Protein AF-A0A2Z6P602-F1 (afdb_monomer_lite)

Foldseek 3Di:
DPPFPVVLVVLAPEDADPQPDPDDPCSLVSCVVVVVVVLCCCQPNPLVVVDDQDFQDRANYEAADEPPDAQVVVCVSCVVPCVVSVFFEDEFEPPDDDVVRVVSCRNPGNYYYYHPVRVRVD

Sequence (122 aa):
MFESIREVENKTNYWKFPCFLYHHGNIKWTLFPFVLPILDSLTNGPAKSVRKTSYERFPSVLVLLPNRVLPNQVYADFEVYWSSLGLAARAVYGGAPYGAQENKLWRGVDIAIGTQGRIKVI

InterPro domains:
  IPR011545 DEAD/DEAH-box helicase domain [PF00270] (34-120)
  IPR027417 P-loop containing nucleoside triphosphate hydrolase [G3DSA:3.40.50.300] (30-122)
  IPR027417 P-loop containing nucleoside triphosphate hydrolase [SSF52540] (34-120)

Structure (mmCIF, N/CA/C/O backbone):
data_AF-A0A2Z6P602-F1
#
_entry.id   AF-A0A2Z6P602-F1
#
loop_
_atom_site.group_PDB
_atom_site.id
_atom_site.type_symbol
_atom_site.label_atom_id
_atom_site.label_alt_id
_atom_site.label_comp_id
_atom_site.label_asym_id
_atom_site.label_entity_id
_atom_site.label_seq_id
_atom_site.pdbx_PDB_ins_code
_atom_site.Cartn_x
_atom_site.Cartn_y
_atom_site.Cartn_z
_atom_site.occupancy
_atom_site.B_iso_or_equiv
_atom_site.auth_seq_id
_atom_site.auth_comp_id
_atom_site.auth_asym_id
_atom_site.auth_atom_id
_atom_site.pdbx_PDB_model_num
ATOM 1 N N . MET A 1 1 ? -2.584 17.835 -6.304 1.00 39.25 1 MET A N 1
ATOM 2 C CA . MET A 1 1 ? -1.124 18.025 -6.206 1.00 39.25 1 MET A CA 1
ATOM 3 C C . MET A 1 1 ? -0.766 17.684 -4.773 1.00 39.25 1 MET A C 1
ATOM 5 O O . MET A 1 1 ? -1.163 18.426 -3.886 1.00 39.25 1 MET A O 1
ATOM 9 N N . PHE A 1 2 ? -0.198 16.503 -4.518 1.00 41.31 2 PHE A N 1
ATOM 10 C CA . PHE A 1 2 ? 0.224 16.130 -3.168 1.00 41.31 2 PHE A CA 1
ATOM 11 C C . PHE A 1 2 ? 1.398 17.039 -2.792 1.00 41.31 2 PHE A C 1
ATOM 13 O O . PHE A 1 2 ? 2.503 16.888 -3.310 1.00 41.31 2 PHE A O 1
ATOM 20 N N . GLU A 1 3 ? 1.142 18.062 -1.978 1.00 39.81 3 GLU A N 1
ATOM 21 C CA . GLU A 1 3 ? 2.186 18.980 -1.532 1.00 39.81 3 GLU A CA 1
ATOM 22 C C . GLU A 1 3 ? 3.148 18.232 -0.615 1.00 39.81 3 GLU A C 1
ATOM 24 O O . GLU A 1 3 ? 2.897 18.103 0.565 1.00 39.81 3 GLU A O 1
ATOM 29 N N . SER A 1 4 ? 4.259 17.736 -1.163 1.00 47.09 4 SER A N 1
ATOM 30 C CA . SER A 1 4 ? 5.430 17.240 -0.431 1.00 47.09 4 SER A CA 1
ATOM 31 C C . SER A 1 4 ? 5.194 16.073 0.548 1.00 47.09 4 SER A C 1
ATOM 33 O O . SER A 1 4 ? 4.300 16.054 1.389 1.00 47.09 4 SER A O 1
ATOM 35 N N . ILE A 1 5 ? 6.120 15.107 0.565 1.00 49.56 5 ILE A N 1
ATOM 36 C CA . ILE A 1 5 ? 6.146 14.067 1.608 1.00 49.56 5 ILE A CA 1
ATOM 37 C C . ILE A 1 5 ? 6.053 14.639 3.019 1.00 49.56 5 ILE A C 1
ATOM 39 O O . ILE A 1 5 ? 5.529 13.948 3.876 1.00 49.56 5 ILE A O 1
ATOM 43 N N . ARG A 1 6 ? 6.529 15.866 3.270 1.00 49.59 6 ARG A N 1
ATOM 44 C CA . ARG A 1 6 ? 6.414 16.504 4.588 1.00 49.59 6 ARG A CA 1
ATOM 45 C C . ARG A 1 6 ? 4.968 16.691 5.027 1.00 49.59 6 ARG A C 1
ATOM 47 O O . ARG A 1 6 ? 4.678 16.573 6.210 1.00 49.59 6 ARG A O 1
ATOM 54 N N . GLU A 1 7 ? 4.064 16.984 4.104 1.00 52.12 7 GLU A N 1
ATOM 55 C CA . GLU A 1 7 ? 2.664 17.196 4.447 1.00 52.12 7 GLU A CA 1
ATOM 56 C C . GLU A 1 7 ? 1.926 15.876 4.635 1.00 52.12 7 GLU A C 1
ATOM 58 O O . GLU A 1 7 ? 1.127 15.760 5.560 1.00 52.12 7 GLU A O 1
ATOM 63 N N . VAL A 1 8 ? 2.264 14.854 3.841 1.00 53.38 8 VAL A N 1
ATOM 64 C CA . VAL A 1 8 ? 1.831 13.477 4.116 1.00 53.38 8 VAL A CA 1
ATOM 65 C C . VAL A 1 8 ? 2.383 13.036 5.480 1.00 53.38 8 VAL A C 1
ATOM 67 O O . VAL A 1 8 ? 1.606 12.601 6.326 1.00 53.38 8 VAL A O 1
ATOM 70 N N . GLU A 1 9 ? 3.683 13.247 5.743 1.00 57.59 9 GLU A N 1
ATOM 71 C CA . GLU A 1 9 ? 4.406 13.017 7.017 1.00 57.59 9 GLU A CA 1
ATOM 72 C C . GLU A 1 9 ? 3.702 13.624 8.211 1.00 57.59 9 GLU A C 1
ATOM 74 O O . GLU A 1 9 ? 3.512 12.945 9.216 1.00 57.59 9 GLU A O 1
ATOM 79 N N . ASN A 1 10 ? 3.250 14.861 8.076 1.00 55.78 10 ASN A N 1
ATOM 80 C CA . ASN A 1 10 ? 2.586 15.565 9.158 1.00 55.78 10 ASN A CA 1
ATOM 81 C C . ASN A 1 10 ? 1.105 15.186 9.320 1.00 55.78 10 ASN A C 1
ATOM 83 O O . ASN A 1 10 ? 0.545 15.414 10.390 1.00 55.78 10 ASN A O 1
ATOM 87 N N . LYS A 1 11 ? 0.450 14.641 8.283 1.00 52.34 11 LYS A N 1
ATOM 88 C CA . LYS A 1 11 ? -1.000 14.356 8.280 1.00 52.34 11 LYS A CA 1
ATOM 89 C C . LYS A 1 11 ? -1.361 12.891 8.497 1.00 52.34 11 LYS A C 1
ATOM 91 O O . LYS A 1 11 ? -2.531 12.598 8.738 1.00 52.34 11 LYS A O 1
ATOM 96 N N . THR A 1 12 ? -0.408 11.970 8.397 1.00 57.00 12 THR A N 1
ATOM 97 C CA . THR A 1 12 ? -0.671 10.537 8.588 1.00 57.00 12 THR A CA 1
ATOM 98 C C . THR A 1 12 ? 0.119 10.014 9.783 1.00 57.00 12 THR A C 1
ATOM 100 O O . THR A 1 12 ? 1.168 10.550 10.135 1.00 57.00 12 THR A O 1
ATOM 103 N N . ASN A 1 13 ? -0.382 8.970 10.439 1.00 56.84 13 ASN A N 1
ATOM 104 C CA . ASN A 1 13 ? 0.361 8.328 11.517 1.00 56.84 13 ASN A CA 1
ATOM 105 C C . ASN A 1 13 ? 1.483 7.500 10.877 1.00 56.84 13 ASN A C 1
ATOM 107 O O . ASN A 1 13 ? 1.261 6.376 10.425 1.00 56.84 13 ASN A O 1
ATOM 111 N N . TYR A 1 14 ? 2.673 8.094 10.759 1.00 55.62 14 TYR A N 1
ATOM 112 C CA . TYR A 1 14 ? 3.818 7.451 10.122 1.00 55.62 14 TYR A CA 1
ATOM 113 C C . TYR A 1 14 ? 4.361 6.331 10.991 1.00 55.62 14 TYR A C 1
ATOM 115 O O . TYR A 1 14 ? 4.864 6.562 12.089 1.00 55.62 14 TYR A O 1
ATOM 123 N N . TRP A 1 15 ? 4.371 5.128 10.431 1.00 54.12 15 TRP A N 1
ATOM 124 C CA . TRP A 1 15 ? 5.092 4.012 11.010 1.00 54.12 15 TRP A CA 1
ATOM 125 C C . TRP A 1 15 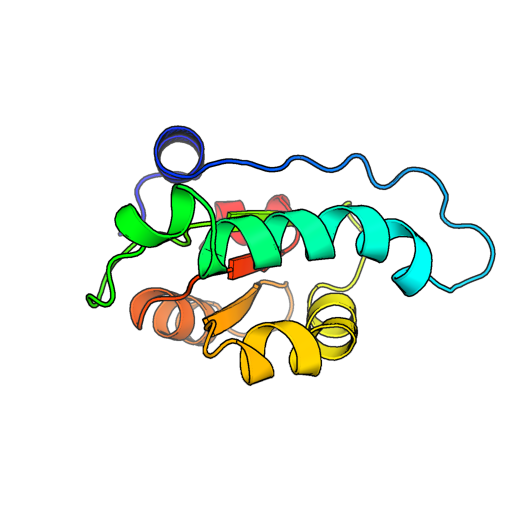? 6.381 3.793 10.216 1.00 54.12 15 TRP A C 1
ATOM 127 O O . TRP A 1 15 ? 6.404 3.153 9.164 1.00 54.12 15 TRP A O 1
ATOM 137 N N . LYS A 1 16 ? 7.477 4.392 10.696 1.00 51.38 16 LYS A N 1
ATOM 138 C CA . LYS A 1 16 ? 8.820 4.168 10.144 1.00 51.38 16 LYS A CA 1
ATOM 139 C C . LYS A 1 16 ? 9.375 2.885 10.752 1.00 51.38 16 LYS A C 1
ATOM 141 O O . LYS A 1 16 ? 9.831 2.894 11.890 1.00 51.38 16 LYS A O 1
ATOM 146 N N . PHE A 1 17 ? 9.337 1.793 9.994 1.00 51.47 17 PHE A N 1
ATOM 147 C CA . PHE A 1 17 ? 9.904 0.522 10.435 1.00 51.47 17 PHE A CA 1
ATOM 148 C C . PHE A 1 17 ? 11.336 0.374 9.930 1.00 51.47 17 PHE A C 1
ATOM 150 O O . PHE A 1 17 ? 11.548 0.200 8.724 1.00 51.47 17 PHE A O 1
ATOM 157 N N . PRO A 1 18 ? 12.340 0.412 10.818 1.00 44.44 18 PRO A N 1
ATOM 158 C CA . PRO A 1 18 ? 13.667 -0.025 10.448 1.00 44.44 18 PRO A CA 1
ATOM 159 C C . PRO A 1 18 ? 13.607 -1.546 10.264 1.00 44.44 18 PRO A C 1
ATOM 161 O O . PRO A 1 18 ? 13.626 -2.313 11.222 1.00 44.44 18 PRO A O 1
ATOM 164 N N . CYS A 1 19 ? 13.468 -1.987 9.015 1.00 47.34 19 CYS A N 1
ATOM 165 C CA . CYS A 1 19 ? 13.512 -3.400 8.658 1.00 47.34 19 CYS A CA 1
ATOM 166 C C . CYS A 1 19 ? 14.965 -3.885 8.795 1.00 47.34 19 CYS A C 1
ATOM 168 O O . CYS A 1 19 ? 15.685 -3.993 7.804 1.00 47.34 19 CYS A O 1
ATOM 170 N N . PHE A 1 20 ? 15.432 -4.112 10.021 1.00 43.66 20 PHE A N 1
ATOM 171 C CA . PHE A 1 20 ? 16.692 -4.799 10.277 1.00 43.66 20 PHE A CA 1
ATOM 172 C C . PHE A 1 20 ? 16.390 -6.274 10.518 1.00 43.66 20 PHE A C 1
ATOM 174 O O . PHE A 1 20 ? 15.517 -6.596 11.315 1.00 43.66 20 PHE A O 1
ATOM 181 N N . LEU A 1 21 ? 17.149 -7.133 9.834 1.00 38.16 21 LEU A N 1
ATOM 182 C CA . LEU A 1 21 ? 17.131 -8.606 9.834 1.00 38.16 21 LEU A CA 1
ATOM 183 C C . LEU A 1 21 ? 16.495 -9.215 8.581 1.00 38.16 21 LEU A C 1
ATOM 185 O O . LEU A 1 21 ? 15.440 -9.837 8.581 1.00 38.16 21 LEU A O 1
ATOM 189 N N . TYR A 1 22 ? 17.241 -9.088 7.487 1.00 39.75 22 TYR A N 1
ATOM 190 C CA . TYR A 1 22 ? 17.130 -9.948 6.317 1.00 39.75 22 TYR A CA 1
ATOM 191 C C . TYR A 1 22 ? 17.812 -11.289 6.643 1.00 39.75 22 TYR A C 1
ATOM 193 O O . TYR A 1 22 ? 18.958 -11.518 6.270 1.00 39.75 22 TYR A O 1
ATOM 201 N N . HIS A 1 23 ? 17.160 -12.160 7.416 1.00 33.41 23 HIS A N 1
ATOM 202 C CA . HIS A 1 23 ? 17.669 -13.514 7.645 1.00 33.41 23 HIS A CA 1
ATOM 203 C C . HIS A 1 23 ? 16.936 -14.477 6.700 1.00 33.41 23 HIS A C 1
ATOM 205 O O . HIS A 1 23 ? 15.725 -14.650 6.798 1.00 33.41 23 HIS A O 1
ATOM 211 N N . HIS A 1 24 ? 17.661 -15.061 5.742 1.00 41.41 24 HIS A N 1
ATOM 212 C CA . HIS A 1 24 ? 17.185 -16.169 4.898 1.00 41.41 24 HIS A CA 1
ATOM 213 C C . HIS A 1 24 ? 15.906 -15.923 4.062 1.00 41.41 24 HIS A C 1
ATOM 215 O O . HIS A 1 24 ? 14.954 -16.701 4.096 1.00 41.41 24 HIS A O 1
ATOM 221 N N . GLY A 1 25 ? 15.884 -14.858 3.251 1.00 52.88 25 GLY A N 1
ATOM 222 C CA . GLY A 1 25 ? 14.974 -14.769 2.093 1.00 52.88 25 GLY A CA 1
ATOM 223 C C . GLY A 1 25 ? 13.470 -14.656 2.386 1.00 52.88 25 GLY A C 1
ATOM 224 O O . GLY A 1 25 ? 12.688 -14.635 1.443 1.00 52.88 25 GLY A O 1
ATOM 225 N N . ASN A 1 26 ? 13.053 -14.535 3.650 1.00 56.00 26 ASN A N 1
ATOM 226 C CA . ASN A 1 26 ? 11.648 -14.416 4.042 1.00 56.00 26 ASN A CA 1
ATOM 227 C C . ASN A 1 26 ? 11.389 -13.105 4.800 1.00 56.00 26 ASN A C 1
ATOM 229 O O . ASN A 1 26 ? 11.292 -13.083 6.024 1.00 56.00 26 ASN A O 1
ATOM 233 N N . ILE A 1 27 ? 11.221 -12.007 4.054 1.00 60.66 27 ILE A N 1
ATOM 234 C CA . ILE A 1 27 ? 10.798 -10.690 4.584 1.00 60.66 27 ILE A CA 1
ATOM 235 C C . ILE A 1 27 ? 9.422 -10.776 5.279 1.00 60.66 27 ILE A C 1
ATOM 237 O O . ILE A 1 27 ? 9.093 -9.978 6.155 1.00 60.66 27 ILE A O 1
ATOM 241 N N . LYS A 1 28 ? 8.614 -11.777 4.917 1.00 60.97 28 LYS A N 1
ATOM 242 C CA . LYS A 1 28 ? 7.253 -11.971 5.418 1.00 60.97 28 LYS A CA 1
ATOM 243 C C . LYS A 1 28 ? 7.164 -12.012 6.947 1.00 60.97 28 LYS A C 1
ATOM 245 O O . LYS A 1 28 ? 6.285 -11.374 7.518 1.00 60.97 28 LYS A O 1
ATOM 250 N N . TRP A 1 29 ? 8.086 -12.707 7.616 1.00 62.44 29 TRP A N 1
ATOM 251 C CA . TRP A 1 29 ? 8.053 -12.862 9.076 1.00 62.44 29 TRP A CA 1
ATOM 252 C C . TRP A 1 29 ? 8.475 -11.602 9.830 1.00 62.44 29 TRP A C 1
ATOM 254 O O . TRP A 1 29 ? 8.025 -11.393 10.952 1.00 62.44 29 TRP A O 1
ATOM 264 N N . THR A 1 30 ? 9.304 -10.743 9.232 1.00 70.00 30 THR A N 1
ATOM 265 C CA . THR A 1 30 ? 9.798 -9.538 9.911 1.00 70.00 30 THR A CA 1
ATOM 266 C C . THR A 1 30 ? 8.803 -8.389 9.882 1.00 70.00 30 THR A C 1
ATOM 268 O O . THR A 1 30 ? 8.758 -7.615 10.832 1.00 70.00 30 THR A O 1
ATOM 271 N N . LEU A 1 31 ? 7.973 -8.285 8.841 1.00 76.50 31 LEU A N 1
ATOM 272 C CA . LEU A 1 31 ? 6.933 -7.252 8.758 1.00 76.50 31 LEU A CA 1
ATOM 273 C C . LEU A 1 31 ? 5.646 -7.631 9.502 1.00 76.50 31 LEU A C 1
ATOM 275 O O . LEU A 1 31 ? 4.896 -6.750 9.917 1.00 76.50 31 LEU A O 1
ATOM 279 N N . PHE A 1 32 ? 5.393 -8.925 9.707 1.00 79.81 32 PHE A N 1
ATOM 280 C CA . PHE A 1 32 ? 4.146 -9.422 10.292 1.00 79.81 32 PHE A CA 1
ATOM 281 C C . PHE A 1 32 ? 3.786 -8.811 11.660 1.00 79.81 32 PHE A C 1
ATOM 283 O O . PHE A 1 32 ? 2.655 -8.339 11.806 1.00 79.81 32 PHE A O 1
ATOM 290 N N . PRO A 1 33 ? 4.718 -8.724 12.637 1.00 81.94 33 PRO A N 1
ATOM 291 C CA . PRO A 1 33 ? 4.431 -8.150 13.955 1.00 81.94 33 PRO A CA 1
ATOM 292 C C . PRO A 1 33 ? 4.051 -6.668 13.908 1.00 81.94 33 PRO A C 1
ATOM 294 O O . PRO A 1 33 ? 3.438 -6.163 14.841 1.00 81.94 33 PRO A O 1
ATOM 297 N N . PHE A 1 34 ? 4.412 -5.972 12.830 1.00 80.94 34 PHE A N 1
ATOM 298 C CA . PHE A 1 34 ? 4.144 -4.552 12.644 1.00 80.94 34 PHE A CA 1
ATOM 299 C C . PHE A 1 34 ? 2.864 -4.299 11.848 1.00 80.94 34 PHE A C 1
ATOM 301 O O . PHE A 1 34 ? 2.119 -3.372 12.153 1.00 80.94 34 PHE A O 1
ATOM 308 N N . VAL A 1 35 ? 2.578 -5.133 10.845 1.00 82.19 35 VAL A N 1
ATOM 309 C CA . VAL A 1 35 ? 1.382 -4.983 10.005 1.00 82.19 35 VAL A CA 1
ATOM 310 C C . VAL A 1 35 ? 0.107 -5.293 10.790 1.00 82.19 35 VAL A C 1
ATOM 312 O O . VAL A 1 35 ? -0.868 -4.558 10.672 1.00 82.19 35 VAL A O 1
ATOM 315 N N . LEU A 1 36 ? 0.099 -6.332 11.627 1.00 83.88 36 LEU A N 1
ATOM 316 C CA . LEU A 1 36 ? -1.092 -6.702 12.399 1.00 83.88 36 LEU A CA 1
ATOM 317 C C . LEU A 1 36 ? -1.633 -5.593 13.323 1.00 83.88 36 LEU A C 1
ATOM 319 O O . LEU A 1 36 ? -2.814 -5.265 13.194 1.00 83.88 36 LEU A O 1
ATOM 323 N N . PRO A 1 37 ? -0.835 -4.972 14.215 1.00 85.25 37 PRO A N 1
ATOM 324 C CA . PRO A 1 37 ? -1.341 -3.904 15.079 1.00 85.25 37 PRO A CA 1
ATOM 325 C C . PRO A 1 37 ? -1.781 -2.666 14.285 1.00 85.25 37 PRO A C 1
ATOM 327 O O . PRO A 1 37 ? -2.686 -1.950 14.709 1.00 85.25 37 PRO A O 1
ATOM 330 N N . ILE A 1 38 ? -1.196 -2.425 13.106 1.00 84.94 38 ILE A N 1
ATOM 331 C CA . ILE A 1 38 ? -1.661 -1.376 12.193 1.00 84.94 38 ILE A CA 1
ATOM 332 C C . ILE A 1 38 ? -3.068 -1.690 11.678 1.00 84.94 38 ILE A C 1
ATOM 334 O O . ILE A 1 38 ? -3.941 -0.821 11.705 1.00 84.94 38 ILE A O 1
ATOM 338 N N . LEU A 1 39 ? -3.293 -2.915 11.200 1.00 87.38 39 LEU A N 1
ATOM 339 C CA . LEU A 1 39 ? -4.595 -3.337 10.683 1.00 87.38 39 LEU A CA 1
ATOM 340 C C . LEU A 1 39 ? -5.673 -3.295 11.770 1.00 87.38 39 LEU A C 1
ATOM 342 O O . LEU A 1 39 ? -6.785 -2.827 11.514 1.00 87.38 39 LEU A O 1
ATOM 346 N N . ASP A 1 40 ? -5.333 -3.718 12.987 1.00 87.88 40 ASP A N 1
ATOM 347 C CA . ASP A 1 40 ? -6.236 -3.640 14.134 1.00 87.88 40 ASP A CA 1
ATOM 348 C C . ASP A 1 40 ? -6.550 -2.182 14.508 1.00 87.88 40 ASP A C 1
ATOM 350 O O . ASP A 1 40 ? -7.714 -1.810 14.660 1.00 87.88 40 ASP A O 1
ATOM 354 N N . SER A 1 41 ? -5.544 -1.303 14.515 1.00 85.00 41 SER A N 1
ATOM 355 C CA . SER A 1 41 ? -5.738 0.132 14.760 1.00 85.00 41 SER A CA 1
ATOM 356 C C . SER A 1 41 ? -6.660 0.796 13.728 1.00 85.00 41 SER A C 1
ATOM 358 O O . SER A 1 41 ? -7.502 1.622 14.088 1.00 85.00 41 SER A O 1
ATOM 360 N N . LEU A 1 42 ? -6.555 0.407 12.451 1.00 83.56 42 LEU A N 1
ATOM 361 C CA . LEU A 1 42 ? -7.420 0.899 11.371 1.00 83.56 42 LEU A CA 1
ATOM 362 C C . LEU A 1 42 ? -8.863 0.377 11.450 1.00 83.56 42 LEU A C 1
ATOM 364 O O . LEU A 1 42 ? -9.776 1.030 10.939 1.00 83.56 42 LEU A O 1
ATOM 368 N N . THR A 1 43 ? -9.078 -0.785 12.068 1.00 85.88 43 THR A N 1
ATOM 369 C CA . THR A 1 43 ? -10.377 -1.479 12.062 1.00 85.88 43 THR A CA 1
ATOM 370 C C . THR A 1 43 ? -11.158 -1.283 13.361 1.00 85.88 43 THR A C 1
ATOM 372 O O . THR A 1 43 ? -12.368 -1.029 13.329 1.00 85.88 43 THR A O 1
ATOM 375 N N . ASN A 1 44 ? -10.466 -1.384 14.494 1.00 84.44 44 ASN A N 1
ATOM 376 C CA . ASN A 1 44 ? -11.021 -1.383 15.849 1.00 84.44 44 ASN A CA 1
ATOM 377 C C . ASN A 1 44 ? -10.471 -0.238 16.710 1.00 84.44 44 ASN A C 1
ATOM 379 O O . ASN A 1 44 ? -11.081 0.124 17.713 1.00 84.44 44 ASN A O 1
ATOM 383 N N . GLY A 1 45 ? -9.335 0.337 16.319 1.00 78.19 45 GLY A N 1
ATOM 384 C CA . GLY A 1 45 ? -8.668 1.396 17.061 1.00 78.19 45 GLY A CA 1
ATOM 385 C C . GLY A 1 45 ? -9.117 2.820 16.706 1.00 78.19 45 GLY A C 1
ATOM 386 O O . GLY A 1 45 ? -10.016 3.044 15.888 1.00 78.19 45 GLY A O 1
ATOM 387 N N . PRO A 1 46 ? -8.451 3.826 17.299 1.00 68.50 46 PRO A N 1
ATOM 388 C CA . PRO A 1 46 ? -8.771 5.239 17.101 1.00 68.50 46 PRO A CA 1
ATOM 389 C C . PRO A 1 46 ? -8.525 5.715 15.663 1.00 68.50 46 PRO A C 1
ATOM 391 O O . PRO A 1 46 ? -9.097 6.719 15.249 1.00 68.50 46 PRO A O 1
ATOM 394 N N . ALA A 1 47 ? -7.723 4.998 14.865 1.00 69.88 47 ALA A N 1
ATOM 395 C CA . ALA A 1 47 ? -7.510 5.347 13.462 1.00 69.88 47 ALA A CA 1
ATOM 396 C C . ALA A 1 47 ? -8.754 5.085 12.590 1.00 69.88 47 ALA A C 1
ATOM 398 O O . ALA A 1 47 ? -8.873 5.670 11.513 1.00 69.88 47 ALA A O 1
ATOM 399 N N . LYS A 1 48 ? -9.722 4.291 13.074 1.00 72.75 48 LYS A N 1
ATOM 400 C CA . LYS A 1 48 ? -11.012 4.071 12.406 1.00 72.75 48 LYS A CA 1
ATOM 401 C C . LYS A 1 48 ? -11.835 5.353 12.267 1.00 72.75 48 LYS A C 1
ATOM 403 O O . LYS A 1 48 ? -12.440 5.567 11.225 1.00 72.75 48 LYS A O 1
ATOM 408 N N . SER A 1 49 ? -11.865 6.214 13.288 1.00 64.94 49 SER A N 1
ATOM 409 C CA . SER A 1 49 ? -12.640 7.468 13.242 1.00 64.94 49 SER A CA 1
ATOM 410 C C . SER A 1 49 ? -11.985 8.530 12.352 1.00 64.94 49 SER A C 1
ATOM 412 O O . SER A 1 49 ? -12.666 9.396 11.807 1.00 64.94 49 SER A O 1
ATOM 414 N N . VAL A 1 50 ? -10.666 8.434 12.164 1.00 65.31 50 VAL A N 1
ATOM 415 C CA . VAL A 1 50 ? -9.875 9.298 11.272 1.00 65.31 50 VAL A CA 1
ATOM 416 C C . VAL A 1 50 ? -9.943 8.815 9.816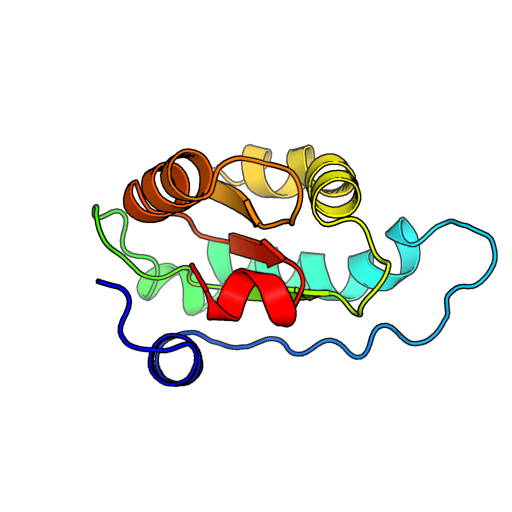 1.00 65.31 50 VAL A C 1
ATOM 418 O O . VAL A 1 50 ? -9.685 9.584 8.886 1.00 65.31 50 VAL A O 1
ATOM 421 N N . ARG A 1 51 ? -10.335 7.554 9.592 1.00 70.88 51 ARG A N 1
ATOM 422 C CA . ARG A 1 51 ? -10.542 6.971 8.266 1.00 70.88 51 ARG A CA 1
ATOM 423 C C . ARG A 1 51 ? -11.734 7.640 7.577 1.00 70.88 51 ARG A C 1
ATOM 425 O O . ARG A 1 51 ? -12.890 7.298 7.805 1.00 70.88 51 ARG A O 1
ATOM 432 N N . LYS A 1 52 ? -11.446 8.580 6.680 1.00 67.25 52 LYS A N 1
ATOM 433 C CA . LYS A 1 52 ? -12.440 9.130 5.748 1.00 67.25 52 LYS A CA 1
ATOM 434 C C . LYS A 1 52 ? -12.562 8.196 4.546 1.00 67.25 52 LYS A C 1
ATOM 436 O O . LYS A 1 52 ? -11.560 7.671 4.085 1.00 67.25 52 LYS A O 1
ATOM 441 N N . THR A 1 53 ? -13.760 7.998 4.010 1.00 68.44 53 THR A N 1
ATOM 442 C CA . THR A 1 53 ? -13.986 7.203 2.783 1.00 68.44 53 THR A CA 1
ATOM 443 C C . THR A 1 53 ? -14.085 8.074 1.525 1.00 68.44 53 THR A C 1
ATOM 445 O O . THR A 1 53 ? -14.523 7.615 0.476 1.00 68.44 53 THR A O 1
ATOM 448 N N . SER A 1 54 ? -13.670 9.339 1.620 1.00 70.06 54 SER A N 1
ATOM 449 C CA . SER A 1 54 ? -13.750 10.325 0.540 1.00 70.06 54 SER A CA 1
ATOM 450 C C . SER A 1 54 ? -12.633 10.171 -0.497 1.00 70.06 54 SER A C 1
ATOM 452 O O . SER A 1 54 ? -11.531 9.711 -0.183 1.00 70.06 54 SER A O 1
ATOM 454 N N . TYR A 1 55 ? -12.925 10.613 -1.723 1.00 67.00 55 TYR A N 1
ATOM 455 C CA . TYR A 1 55 ? -11.940 10.820 -2.787 1.00 67.00 55 TYR A CA 1
ATOM 456 C C . TYR A 1 55 ? -10.893 11.867 -2.357 1.00 67.00 55 TYR A C 1
ATOM 458 O O . TYR A 1 55 ? -11.184 12.689 -1.487 1.00 67.00 55 TYR A O 1
ATOM 466 N N . GLU A 1 56 ? -9.680 11.825 -2.926 1.00 71.50 56 GLU A N 1
ATOM 467 C CA . GLU A 1 56 ? -8.598 12.801 -2.654 1.00 71.50 56 GLU A CA 1
ATOM 468 C C . GLU A 1 56 ? -8.088 12.863 -1.203 1.00 71.50 56 GLU A C 1
ATOM 470 O O . GLU A 1 56 ? -7.489 13.846 -0.766 1.00 71.50 56 GLU A O 1
ATOM 475 N N . ARG A 1 57 ? -8.271 11.795 -0.427 1.00 76.69 57 ARG A N 1
ATOM 476 C CA . ARG A 1 57 ? -7.696 11.719 0.920 1.00 76.69 57 ARG A CA 1
ATOM 477 C C . ARG A 1 57 ? -6.272 11.170 0.917 1.00 76.69 57 ARG A C 1
ATOM 479 O O . ARG A 1 57 ? -5.900 10.341 0.086 1.00 76.69 57 ARG A O 1
ATOM 486 N N . PHE A 1 58 ? -5.520 11.541 1.946 1.00 75.94 58 PHE A N 1
ATOM 487 C CA 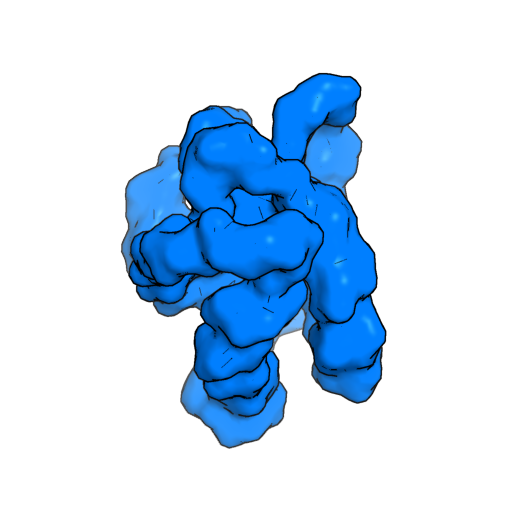. PHE A 1 58 ? -4.234 10.920 2.238 1.00 75.94 58 PHE A CA 1
ATOM 488 C C . PHE A 1 58 ? -4.409 9.494 2.795 1.00 75.94 58 PHE A C 1
ATOM 490 O O . PHE A 1 58 ? -5.405 9.222 3.485 1.00 75.94 58 PHE A O 1
ATOM 497 N N . PRO A 1 59 ? -3.449 8.586 2.522 1.00 82.12 59 PRO A N 1
ATOM 498 C CA . PRO A 1 59 ? -3.387 7.292 3.192 1.00 82.12 59 PRO A CA 1
ATOM 499 C C . PRO A 1 59 ? -3.373 7.470 4.707 1.00 82.12 59 PRO A C 1
ATOM 501 O O . PRO A 1 59 ? -2.701 8.352 5.215 1.00 82.12 59 PRO A O 1
ATOM 504 N N . SER A 1 60 ? -4.082 6.629 5.453 1.00 82.19 60 SER A N 1
ATOM 505 C CA . SER A 1 60 ? -4.022 6.668 6.922 1.00 82.19 60 SER A CA 1
ATOM 506 C C . SER A 1 60 ? -2.701 6.099 7.446 1.00 82.19 60 SER A C 1
ATOM 508 O O . SER A 1 60 ? -2.264 6.455 8.541 1.00 82.19 60 SER A O 1
ATOM 510 N N . VAL A 1 61 ? -2.075 5.225 6.654 1.00 84.25 61 VAL A N 1
ATOM 511 C CA . VAL A 1 61 ? -0.817 4.550 6.965 1.00 84.25 61 VAL A CA 1
ATOM 512 C C . VAL A 1 61 ? 0.112 4.600 5.762 1.00 84.25 61 VAL A C 1
ATOM 514 O O . VAL A 1 61 ? -0.268 4.230 4.648 1.00 84.25 61 VAL A O 1
ATOM 517 N N . LEU A 1 62 ? 1.366 4.966 6.018 1.00 85.69 62 LEU A N 1
ATOM 518 C CA . LEU A 1 62 ? 2.456 4.810 5.066 1.00 85.69 62 LEU A CA 1
ATOM 519 C C . LEU A 1 62 ? 3.469 3.776 5.567 1.00 85.69 62 LEU A C 1
ATOM 521 O O . LEU A 1 62 ? 4.059 3.945 6.632 1.00 85.69 62 LEU A O 1
ATOM 525 N N . VAL A 1 63 ? 3.704 2.737 4.767 1.00 85.38 63 VAL A N 1
ATOM 526 C CA . VAL A 1 63 ? 4.740 1.724 4.993 1.00 85.38 63 VAL A CA 1
ATOM 527 C C . VAL A 1 63 ? 5.944 2.062 4.122 1.00 85.38 63 VAL A C 1
ATOM 529 O O . VAL A 1 63 ? 5.938 1.850 2.906 1.00 85.38 63 VAL A O 1
ATOM 532 N N . LEU A 1 64 ? 6.985 2.597 4.757 1.00 84.69 64 LEU A N 1
ATOM 533 C CA . LEU A 1 64 ? 8.252 2.906 4.105 1.00 84.69 64 LEU A CA 1
ATOM 534 C C . LEU A 1 64 ? 9.186 1.700 4.164 1.00 84.69 64 LEU A C 1
ATOM 536 O O . LEU A 1 64 ? 9.635 1.297 5.233 1.00 84.69 64 LEU A O 1
ATOM 540 N N . LEU A 1 65 ? 9.492 1.146 2.996 1.00 82.69 65 LEU A N 1
ATOM 541 C CA . LEU A 1 65 ? 10.398 0.017 2.842 1.00 82.69 65 LEU A CA 1
ATOM 542 C C . LEU A 1 65 ? 11.828 0.506 2.559 1.00 82.69 65 LEU A C 1
ATOM 544 O O . LEU A 1 65 ? 12.004 1.506 1.846 1.00 82.69 65 LEU A O 1
ATOM 548 N N . PRO A 1 66 ? 12.861 -0.192 3.072 1.00 76.31 66 PRO A N 1
ATOM 549 C CA . PRO A 1 66 ? 14.244 0.134 2.755 1.00 76.31 66 PRO A CA 1
ATOM 550 C C . PRO A 1 66 ? 14.524 -0.065 1.261 1.00 76.31 66 PRO A C 1
ATOM 552 O O . PRO A 1 66 ? 13.853 -0.829 0.559 1.00 76.31 66 PRO A O 1
ATOM 555 N N . ASN A 1 67 ? 15.553 0.625 0.767 1.00 63.34 67 ASN A N 1
ATOM 556 C CA . ASN A 1 67 ? 16.006 0.473 -0.613 1.00 63.34 67 ASN A CA 1
ATOM 557 C C . ASN A 1 67 ? 16.324 -1.006 -0.899 1.00 63.34 67 ASN A C 1
ATOM 559 O O . ASN A 1 67 ? 16.912 -1.677 -0.056 1.00 63.34 67 ASN A O 1
ATOM 563 N N . ARG A 1 68 ? 15.987 -1.484 -2.107 1.00 66.81 68 ARG A N 1
ATOM 564 C CA . ARG A 1 68 ? 16.133 -2.881 -2.586 1.00 66.81 68 ARG A CA 1
ATOM 565 C C . ARG A 1 68 ? 15.052 -3.879 -2.148 1.00 66.81 68 ARG A C 1
ATOM 567 O O . ARG A 1 68 ? 15.067 -4.995 -2.655 1.00 66.81 68 ARG A O 1
ATOM 574 N N . VAL A 1 69 ? 14.094 -3.503 -1.302 1.00 76.31 69 VAL A N 1
ATOM 575 C CA . VAL A 1 69 ? 12.869 -4.303 -1.111 1.00 76.31 69 VAL A CA 1
ATOM 576 C C . VAL A 1 69 ? 11.871 -3.966 -2.217 1.00 76.31 69 VAL A C 1
ATOM 578 O O . VAL A 1 69 ? 11.788 -2.815 -2.645 1.00 76.31 69 VAL A O 1
ATOM 581 N N . LEU A 1 70 ? 11.116 -4.961 -2.688 1.00 84.56 70 LEU A N 1
ATOM 582 C CA . LEU A 1 70 ? 10.090 -4.792 -3.716 1.00 84.56 70 LEU A CA 1
ATOM 583 C C . LEU A 1 70 ? 8.720 -4.532 -3.065 1.00 84.56 70 LEU A C 1
ATOM 585 O O . LEU A 1 70 ? 8.131 -5.463 -2.513 1.00 84.56 70 LEU A O 1
ATOM 589 N N . PRO A 1 71 ? 8.159 -3.306 -3.160 1.00 87.94 71 PRO A N 1
ATOM 590 C CA . PRO A 1 71 ? 6.866 -2.980 -2.554 1.00 87.94 71 PRO A CA 1
ATOM 591 C C . PRO A 1 71 ? 5.722 -3.870 -3.033 1.00 87.94 71 PRO A C 1
ATOM 593 O O . PRO A 1 71 ? 4.818 -4.163 -2.263 1.00 87.94 71 PRO A O 1
ATOM 596 N N . ASN A 1 72 ? 5.785 -4.349 -4.278 1.00 89.19 72 ASN A N 1
ATOM 597 C CA . ASN A 1 72 ? 4.800 -5.283 -4.821 1.00 89.19 72 ASN A CA 1
ATOM 598 C C . ASN A 1 72 ? 4.800 -6.652 -4.145 1.00 89.19 72 ASN A C 1
ATOM 600 O O . ASN A 1 72 ? 3.738 -7.250 -4.028 1.00 89.19 72 ASN A O 1
ATOM 604 N N . GLN A 1 73 ? 5.960 -7.156 -3.721 1.00 86.88 73 GLN A N 1
ATOM 605 C CA . GLN A 1 73 ? 6.027 -8.443 -3.025 1.00 86.88 73 GLN A CA 1
ATOM 606 C C . GLN A 1 73 ? 5.415 -8.316 -1.635 1.00 86.88 73 GLN A C 1
ATOM 608 O O . GLN A 1 73 ? 4.531 -9.085 -1.289 1.00 86.88 73 GLN A O 1
ATOM 613 N N . VAL A 1 74 ? 5.793 -7.265 -0.900 1.00 87.56 74 VAL A N 1
ATOM 614 C CA . VAL A 1 74 ? 5.177 -6.944 0.395 1.00 87.56 74 VAL A CA 1
ATOM 615 C C . VAL A 1 74 ? 3.674 -6.711 0.236 1.00 87.56 74 VAL A C 1
ATOM 617 O O . VAL A 1 74 ? 2.882 -7.169 1.048 1.00 87.56 74 VAL A O 1
ATOM 620 N N . TYR A 1 75 ? 3.252 -6.035 -0.830 1.00 91.38 75 TYR A N 1
ATOM 621 C CA . TYR A 1 75 ? 1.835 -5.871 -1.125 1.00 91.38 75 TYR A CA 1
ATOM 622 C C . TYR A 1 75 ? 1.124 -7.216 -1.320 1.00 91.38 75 TYR A C 1
ATOM 624 O O . TYR A 1 75 ? 0.124 -7.481 -0.667 1.00 91.38 75 TYR A O 1
ATOM 632 N N . ALA A 1 76 ? 1.652 -8.092 -2.171 1.00 90.19 76 ALA A N 1
ATOM 633 C CA . ALA A 1 76 ? 1.049 -9.400 -2.408 1.00 90.19 76 ALA A CA 1
ATOM 634 C C . ALA A 1 76 ? 1.015 -10.265 -1.133 1.00 90.19 76 ALA A C 1
ATOM 636 O O . ALA A 1 76 ? 0.003 -10.899 -0.842 1.00 90.19 76 ALA A O 1
ATOM 637 N N . ASP A 1 77 ? 2.085 -10.243 -0.333 1.00 87.94 77 ASP A N 1
ATOM 638 C CA . ASP A 1 77 ? 2.211 -11.040 0.893 1.00 87.94 77 ASP A CA 1
ATOM 639 C C . ASP A 1 77 ? 1.124 -10.737 1.926 1.00 87.94 77 ASP A C 1
ATOM 641 O O . ASP A 1 77 ? 0.737 -11.622 2.700 1.00 87.94 77 ASP A O 1
ATOM 645 N N . PHE A 1 78 ? 0.650 -9.491 1.948 1.00 88.56 78 PHE A N 1
ATOM 646 C CA . PHE A 1 78 ? -0.299 -9.015 2.939 1.00 88.56 78 PHE A CA 1
ATOM 647 C C . PHE A 1 78 ? -1.703 -8.711 2.367 1.00 88.56 78 PHE A C 1
ATOM 649 O O . PHE A 1 78 ? -2.597 -8.320 3.121 1.00 88.56 78 PHE A O 1
ATOM 656 N N . GLU A 1 79 ? -1.935 -8.969 1.071 1.00 92.00 79 GLU A N 1
ATOM 657 C CA . GLU A 1 79 ? -3.179 -8.632 0.361 1.00 92.00 79 GLU A CA 1
ATOM 658 C C . GLU A 1 79 ? -4.442 -9.166 1.021 1.00 92.00 79 GLU A C 1
ATOM 660 O O . GLU A 1 79 ? -5.433 -8.448 1.191 1.00 92.00 79 GLU A O 1
ATOM 665 N N . VAL A 1 80 ? -4.374 -10.417 1.455 1.00 91.38 80 VAL A N 1
ATOM 666 C CA . VAL A 1 80 ? -5.482 -11.114 2.104 1.00 91.38 80 VAL A CA 1
ATOM 667 C C . VAL A 1 80 ? -5.897 -10.423 3.413 1.00 91.38 80 VAL A C 1
ATOM 669 O O . VAL A 1 80 ? -7.086 -10.380 3.736 1.00 91.38 80 VAL A O 1
ATOM 672 N N . TYR A 1 81 ? -4.955 -9.830 4.154 1.00 90.62 81 TYR A N 1
ATOM 673 C CA . TYR A 1 81 ? -5.239 -9.268 5.477 1.00 90.62 81 TYR A CA 1
ATOM 674 C C . TYR A 1 81 ? -5.986 -7.939 5.408 1.00 90.62 81 TYR A C 1
ATOM 676 O O . TYR A 1 81 ? -6.984 -7.781 6.097 1.00 90.62 81 TYR A O 1
ATOM 684 N N . TRP A 1 82 ? -5.575 -6.979 4.574 1.00 90.12 82 TRP A N 1
ATOM 685 C CA . TRP A 1 82 ? -6.362 -5.741 4.445 1.00 90.12 82 TRP A CA 1
ATOM 686 C C . TRP A 1 82 ? -7.648 -5.956 3.654 1.00 90.12 82 TRP A C 1
ATOM 688 O O . TRP A 1 82 ? -8.663 -5.346 3.986 1.00 90.12 82 TRP A O 1
ATOM 698 N N . SER A 1 83 ? -7.644 -6.833 2.645 1.00 91.06 83 SER A N 1
ATOM 699 C CA . SER A 1 83 ? -8.832 -7.042 1.809 1.00 91.06 83 SER A CA 1
ATOM 700 C C . SER A 1 83 ? -9.971 -7.681 2.602 1.00 91.06 83 SER A C 1
ATOM 702 O O . SER A 1 83 ? -11.115 -7.258 2.459 1.00 91.06 83 SER A O 1
ATOM 704 N N . SER A 1 84 ? -9.665 -8.623 3.504 1.00 91.94 84 SER A N 1
ATOM 705 C CA . SER A 1 84 ? -10.665 -9.196 4.421 1.00 91.94 84 SER A CA 1
ATOM 706 C C . SER A 1 84 ? -11.230 -8.184 5.427 1.00 91.94 84 SER A C 1
ATOM 708 O O . SER A 1 84 ? -12.342 -8.364 5.914 1.00 91.94 84 SER A O 1
ATOM 710 N N . LEU A 1 85 ? -10.509 -7.090 5.688 1.00 90.06 85 LEU A N 1
ATOM 711 C CA . LEU A 1 85 ? -10.927 -5.990 6.564 1.00 90.06 85 LEU A CA 1
ATOM 712 C C . LEU A 1 85 ? -11.576 -4.821 5.796 1.00 90.06 85 LEU A C 1
ATOM 714 O O . LEU A 1 85 ? -11.879 -3.778 6.379 1.00 90.06 85 LEU A O 1
ATOM 718 N N . GLY A 1 86 ? -11.768 -4.959 4.478 1.00 89.44 86 GLY A N 1
ATOM 719 C CA . GLY A 1 86 ? -12.301 -3.896 3.623 1.00 89.44 86 GLY A CA 1
ATOM 720 C C . GLY A 1 86 ? -11.397 -2.660 3.554 1.00 89.44 86 GLY A C 1
ATOM 721 O O . GLY A 1 86 ? -11.885 -1.544 3.366 1.00 89.44 86 GLY A O 1
ATOM 722 N N . LEU A 1 87 ? -10.091 -2.831 3.764 1.00 90.25 87 LEU A N 1
ATOM 723 C CA . LEU A 1 87 ? -9.077 -1.783 3.689 1.00 90.25 87 LEU A CA 1
ATOM 724 C C . LEU A 1 87 ? -8.456 -1.751 2.285 1.00 90.25 87 LEU A C 1
ATOM 726 O O . LEU A 1 87 ? -8.115 -2.782 1.706 1.00 90.25 87 LEU A O 1
ATOM 730 N N . ALA A 1 88 ? -8.283 -0.550 1.737 1.00 90.75 88 ALA A N 1
ATOM 731 C CA . ALA A 1 88 ? -7.669 -0.338 0.434 1.00 90.75 88 ALA A CA 1
ATOM 732 C C . ALA A 1 88 ? -6.165 -0.087 0.587 1.00 90.75 88 ALA A C 1
ATOM 734 O O . ALA A 1 88 ? -5.756 0.908 1.180 1.00 90.75 88 ALA A O 1
ATOM 735 N N . ALA A 1 89 ? -5.328 -0.943 0.007 1.00 91.25 89 ALA A N 1
ATOM 736 C CA . ALA A 1 89 ? -3.882 -0.744 -0.007 1.00 91.25 89 ALA A CA 1
ATOM 737 C C . ALA A 1 89 ? -3.340 -0.582 -1.433 1.00 91.25 89 ALA A C 1
ATOM 739 O O . ALA A 1 89 ? -3.909 -1.134 -2.383 1.00 91.25 89 ALA A O 1
ATOM 740 N N . ARG A 1 90 ? -2.215 0.129 -1.596 1.00 92.50 90 ARG A N 1
ATOM 741 C CA . ARG A 1 90 ? -1.469 0.207 -2.864 1.00 92.50 90 ARG A CA 1
ATOM 742 C C . ARG A 1 90 ? 0.043 0.230 -2.667 1.00 92.50 90 ARG A C 1
ATOM 744 O O . ARG A 1 90 ? 0.557 0.930 -1.799 1.00 92.50 90 ARG A O 1
ATOM 751 N N . ALA A 1 91 ? 0.741 -0.497 -3.537 1.00 91.25 91 ALA A N 1
ATOM 752 C CA . ALA A 1 91 ? 2.189 -0.433 -3.678 1.00 91.25 91 ALA A CA 1
ATOM 753 C C . ALA A 1 91 ? 2.621 0.701 -4.617 1.00 91.25 91 ALA A C 1
ATOM 755 O O . ALA A 1 91 ? 2.045 0.883 -5.691 1.00 91.25 91 ALA A O 1
ATOM 756 N N . VAL A 1 92 ? 3.684 1.400 -4.230 1.00 88.94 92 VAL A N 1
ATOM 757 C CA . VAL A 1 92 ? 4.339 2.482 -4.959 1.00 88.94 92 VAL A CA 1
ATOM 758 C C . VAL A 1 92 ? 5.796 2.106 -5.211 1.00 88.94 92 VAL A C 1
ATOM 760 O O . VAL A 1 92 ? 6.582 1.938 -4.278 1.00 88.94 92 VAL A O 1
ATOM 763 N N . TYR A 1 93 ? 6.171 1.966 -6.481 1.00 86.44 93 TYR A N 1
ATOM 764 C CA . TYR A 1 93 ? 7.486 1.459 -6.884 1.00 86.44 93 TYR A CA 1
ATOM 765 C C . TYR A 1 93 ? 7.947 2.015 -8.242 1.00 86.44 93 TYR A C 1
ATOM 767 O O . TYR A 1 93 ? 7.174 2.563 -9.037 1.00 86.44 93 TYR A O 1
ATOM 775 N N . GLY A 1 94 ? 9.259 1.945 -8.479 1.00 81.31 94 GLY A N 1
ATOM 776 C CA . GLY A 1 94 ? 9.885 2.354 -9.741 1.00 81.31 94 GLY A CA 1
ATOM 777 C C . GLY A 1 94 ? 9.657 1.336 -10.863 1.00 81.31 94 GLY A C 1
ATOM 778 O O . GLY A 1 94 ? 9.352 0.180 -10.598 1.00 81.31 94 GLY A O 1
ATOM 779 N N . GLY A 1 95 ? 9.801 1.760 -12.121 1.00 81.75 95 GLY A N 1
ATOM 780 C CA . GLY A 1 95 ? 9.631 0.882 -13.292 1.00 81.75 95 GLY A CA 1
ATOM 781 C C . GLY A 1 95 ? 8.191 0.735 -13.803 1.00 81.75 95 GLY A C 1
ATOM 782 O O . GLY A 1 95 ? 7.984 0.143 -14.853 1.00 81.75 95 GLY A O 1
ATOM 783 N N . ALA A 1 96 ? 7.204 1.319 -13.115 1.00 83.38 96 ALA A N 1
ATOM 784 C CA . ALA A 1 96 ? 5.831 1.451 -13.604 1.00 83.38 96 ALA A CA 1
ATOM 785 C C . ALA A 1 96 ? 5.446 2.935 -13.796 1.00 83.38 96 ALA A C 1
ATOM 787 O O . ALA A 1 96 ? 5.954 3.788 -13.052 1.00 83.38 96 ALA A O 1
ATOM 788 N N . PRO A 1 97 ? 4.545 3.262 -14.749 1.00 85.62 97 PRO A N 1
ATOM 789 C CA . PRO A 1 97 ? 4.135 4.636 -15.032 1.00 85.62 97 PRO A CA 1
ATOM 790 C C . PRO A 1 97 ? 3.647 5.377 -13.787 1.00 85.62 97 PRO A C 1
ATOM 792 O O . PRO A 1 97 ? 2.892 4.831 -12.980 1.00 85.62 97 PRO A O 1
ATOM 795 N N . TYR A 1 98 ? 4.082 6.628 -13.652 1.00 83.75 98 TYR A N 1
ATOM 796 C CA . TYR A 1 98 ? 3.769 7.481 -12.510 1.00 83.75 98 TYR A CA 1
ATOM 797 C C . TYR A 1 98 ? 2.265 7.756 -12.389 1.00 83.75 98 TYR A C 1
ATOM 799 O O . TYR A 1 98 ? 1.657 7.386 -11.389 1.00 83.75 98 TYR A O 1
ATOM 807 N N . GLY A 1 99 ? 1.649 8.297 -13.446 1.00 85.62 99 GLY A N 1
ATOM 808 C CA . GLY A 1 99 ? 0.242 8.713 -13.414 1.00 85.62 99 GLY A CA 1
ATOM 809 C C . GLY A 1 99 ? -0.724 7.565 -13.107 1.00 85.62 99 GLY A C 1
ATOM 810 O O . GLY A 1 99 ? -1.743 7.757 -12.458 1.00 85.62 99 GLY A O 1
ATOM 811 N N . ALA A 1 100 ? -0.389 6.330 -13.494 1.00 85.88 100 ALA A N 1
ATOM 812 C CA . ALA A 1 100 ? -1.201 5.162 -13.156 1.00 85.88 100 ALA A CA 1
ATOM 813 C C . ALA A 1 100 ? -1.166 4.826 -11.655 1.00 85.88 100 ALA A C 1
ATOM 815 O O . ALA A 1 100 ? -2.160 4.345 -11.111 1.00 85.88 100 ALA A O 1
ATOM 816 N N . GLN A 1 101 ? -0.027 5.044 -10.993 1.00 87.31 101 GLN A N 1
ATOM 817 C CA . GLN A 1 101 ? 0.114 4.854 -9.549 1.00 87.31 101 GLN A CA 1
ATOM 818 C C . GLN A 1 101 ? -0.517 6.025 -8.787 1.00 87.31 101 GLN A C 1
ATOM 820 O O . GLN A 1 101 ? -1.284 5.790 -7.857 1.00 87.31 101 GLN A O 1
ATOM 825 N N . GLU A 1 102 ? -0.288 7.258 -9.240 1.00 86.31 102 GLU A N 1
ATOM 826 C CA . GLU A 1 102 ? -0.901 8.469 -8.688 1.00 86.31 102 GLU A CA 1
ATOM 827 C C . GLU A 1 102 ? -2.434 8.391 -8.732 1.00 86.31 102 GLU A C 1
ATOM 829 O O . GLU A 1 102 ? -3.084 8.473 -7.694 1.00 86.31 102 GLU A O 1
ATOM 834 N N . ASN A 1 103 ? -3.027 8.093 -9.893 1.00 84.94 103 ASN A N 1
ATOM 835 C CA . ASN A 1 103 ? -4.481 7.962 -10.037 1.00 84.94 103 ASN A CA 1
ATOM 836 C C . ASN A 1 103 ? -5.084 6.903 -9.100 1.00 84.94 103 ASN A C 1
ATOM 838 O O . ASN A 1 103 ? -6.223 7.032 -8.653 1.00 84.94 103 ASN A O 1
ATOM 842 N N . LYS A 1 104 ? -4.339 5.833 -8.792 1.00 85.50 104 LYS A N 1
ATOM 843 C CA . LYS A 1 104 ? -4.785 4.806 -7.838 1.00 85.50 104 LYS A CA 1
ATOM 844 C C . LYS A 1 104 ? -4.773 5.311 -6.399 1.00 85.50 104 LYS A C 1
ATOM 846 O O . LYS A 1 104 ? -5.617 4.870 -5.627 1.00 85.50 104 LYS A O 1
ATOM 851 N N . LEU A 1 105 ? -3.846 6.197 -6.047 1.00 85.50 105 LEU A N 1
ATOM 852 C CA . LEU A 1 105 ? -3.796 6.829 -4.729 1.00 85.50 105 LEU 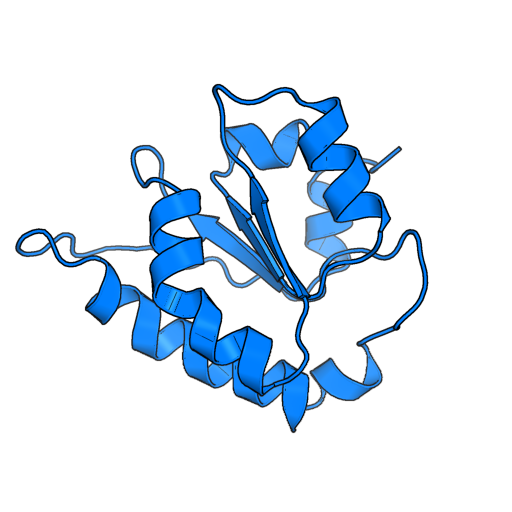A CA 1
ATOM 853 C C . LEU A 1 105 ? -4.872 7.907 -4.586 1.00 85.50 105 LEU A C 1
ATOM 855 O O . LEU A 1 105 ? -5.532 7.960 -3.554 1.00 85.50 105 LEU A O 1
ATOM 859 N N . TRP A 1 106 ? -5.117 8.690 -5.641 1.00 83.44 106 TRP A N 1
ATOM 860 C CA . TRP A 1 106 ? -6.180 9.705 -5.689 1.00 83.44 106 TRP A CA 1
ATOM 861 C C . TRP A 1 106 ? -7.579 9.138 -5.447 1.00 83.44 106 TRP A C 1
ATOM 863 O O . TRP A 1 106 ? -8.407 9.781 -4.804 1.00 83.44 106 TRP A O 1
ATOM 873 N N . ARG A 1 107 ? -7.824 7.897 -5.884 1.00 83.75 107 ARG A N 1
ATOM 874 C CA . ARG A 1 107 ? -9.063 7.154 -5.589 1.00 83.75 107 ARG A CA 1
ATOM 875 C C . ARG A 1 107 ? -9.296 6.888 -4.101 1.00 83.75 107 ARG A C 1
ATOM 877 O O . ARG A 1 107 ? -10.374 6.424 -3.743 1.00 83.75 107 ARG A O 1
ATOM 884 N N . GLY A 1 108 ? -8.321 7.204 -3.254 1.00 82.94 108 GLY A N 1
ATOM 885 C CA . GLY A 1 108 ? -8.354 6.970 -1.825 1.00 82.94 108 GLY A CA 1
ATOM 886 C C . GLY A 1 108 ? -7.820 5.582 -1.499 1.00 82.94 108 GLY A C 1
ATOM 887 O O . GLY A 1 108 ? -8.300 4.563 -1.994 1.00 82.94 108 GLY A O 1
ATOM 888 N N . VAL A 1 109 ? -6.821 5.546 -0.626 1.00 88.50 109 VAL A N 1
ATOM 889 C CA . VAL A 1 109 ? -6.257 4.315 -0.070 1.00 88.50 109 VAL A CA 1
ATOM 890 C C . VAL A 1 109 ? -6.137 4.467 1.439 1.00 88.50 109 VAL A C 1
ATOM 892 O O . VAL A 1 109 ? -5.949 5.566 1.944 1.00 88.50 109 VAL A O 1
ATOM 895 N N . ASP A 1 110 ? -6.261 3.372 2.174 1.00 87.69 110 ASP A N 1
ATOM 896 C CA . ASP A 1 110 ? -5.977 3.305 3.606 1.00 87.69 110 ASP A CA 1
ATOM 897 C C . ASP A 1 110 ? -4.478 3.158 3.863 1.00 87.69 110 ASP A C 1
ATOM 899 O O . ASP A 1 110 ? -3.941 3.791 4.772 1.00 87.69 110 ASP A O 1
ATOM 903 N N . ILE A 1 111 ? -3.810 2.349 3.037 1.00 88.38 111 ILE A N 1
ATOM 904 C CA . ILE A 1 111 ? -2.413 1.959 3.221 1.00 88.38 111 ILE A CA 1
ATOM 905 C C . ILE A 1 111 ? -1.641 2.202 1.923 1.00 88.38 111 ILE A C 1
ATOM 907 O O . ILE A 1 111 ? -1.971 1.654 0.870 1.00 88.38 111 ILE A O 1
ATOM 911 N N . ALA A 1 112 ? -0.573 2.987 1.992 1.00 89.62 112 ALA A N 1
ATOM 912 C CA . ALA A 1 112 ? 0.395 3.113 0.908 1.00 89.62 112 ALA A CA 1
ATOM 913 C C . ALA A 1 112 ? 1.703 2.416 1.306 1.00 89.62 112 ALA A C 1
ATOM 915 O O . ALA A 1 112 ? 2.208 2.615 2.407 1.00 89.62 112 ALA A O 1
ATOM 916 N N . ILE A 1 113 ? 2.250 1.582 0.423 1.00 89.62 113 ILE A N 1
ATOM 917 C CA . ILE A 1 113 ? 3.470 0.798 0.661 1.00 89.62 113 ILE A CA 1
ATOM 918 C C . ILE A 1 113 ? 4.489 1.186 -0.396 1.00 89.62 113 ILE A C 1
ATOM 920 O O . ILE A 1 113 ? 4.197 1.086 -1.581 1.00 89.62 113 ILE A O 1
ATOM 924 N N . GLY A 1 114 ? 5.698 1.586 -0.029 1.00 89.06 114 GLY A N 1
ATOM 925 C CA . GLY A 1 114 ? 6.677 1.959 -1.045 1.00 89.06 114 GLY A CA 1
ATOM 926 C C . GLY A 1 114 ? 8.053 2.260 -0.497 1.00 89.06 114 GLY A C 1
ATOM 927 O O . GLY A 1 114 ? 8.271 2.316 0.710 1.00 89.06 114 GLY A O 1
ATOM 928 N N . THR A 1 115 ? 9.001 2.469 -1.402 1.00 82.31 115 THR A N 1
ATOM 929 C CA . THR A 1 115 ? 10.329 2.956 -1.026 1.00 82.31 115 THR A CA 1
ATOM 930 C C . THR A 1 115 ? 10.311 4.471 -0.889 1.00 82.31 115 THR A C 1
ATOM 932 O O . THR A 1 115 ? 9.610 5.179 -1.622 1.00 82.31 115 THR A O 1
ATOM 935 N N . GLN A 1 116 ? 11.130 4.991 0.024 1.00 75.69 116 GLN A N 1
ATOM 936 C CA . GLN A 1 116 ? 11.158 6.427 0.299 1.00 75.69 116 GLN A CA 1
ATOM 937 C C . GLN A 1 116 ? 11.503 7.269 -0.936 1.00 75.69 116 GLN A C 1
ATOM 939 O O . GLN A 1 116 ? 10.992 8.373 -1.084 1.00 75.69 116 GLN A O 1
ATOM 944 N N . GLY A 1 117 ? 12.323 6.746 -1.852 1.00 73.88 117 GLY A N 1
ATOM 945 C CA . GLY A 1 117 ? 12.658 7.437 -3.096 1.00 73.88 117 GLY A CA 1
ATOM 946 C C . GLY A 1 117 ? 11.463 7.640 -4.030 1.00 73.88 117 GLY A C 1
ATOM 947 O O . GLY A 1 117 ? 11.381 8.684 -4.663 1.00 73.88 117 GLY A O 1
ATOM 948 N N . ARG A 1 118 ? 10.528 6.679 -4.113 1.00 73.38 118 ARG A N 1
ATOM 949 C CA . ARG A 1 118 ? 9.402 6.739 -5.061 1.00 73.38 118 ARG A CA 1
ATOM 950 C C . ARG A 1 118 ? 8.187 7.461 -4.495 1.00 73.38 118 ARG A C 1
ATOM 952 O O . ARG A 1 118 ? 7.556 8.210 -5.228 1.00 73.38 118 ARG A O 1
ATOM 959 N N . ILE A 1 119 ? 7.904 7.288 -3.205 1.00 72.88 119 ILE A N 1
ATOM 960 C CA . ILE A 1 119 ? 6.809 8.009 -2.543 1.00 72.88 119 ILE A CA 1
ATOM 961 C C . ILE A 1 119 ? 7.085 9.520 -2.517 1.00 72.88 119 ILE A C 1
ATOM 963 O O . ILE A 1 119 ? 6.151 10.298 -2.501 1.00 72.88 119 ILE A O 1
ATOM 967 N N . LYS A 1 120 ? 8.356 9.961 -2.565 1.00 67.56 120 LYS A N 1
ATOM 968 C CA . LYS A 1 120 ? 8.695 11.400 -2.609 1.00 67.56 120 LYS A CA 1
ATOM 969 C C . LYS A 1 120 ? 8.174 12.117 -3.839 1.00 67.56 120 LYS A C 1
ATOM 971 O O . LYS A 1 120 ? 8.052 13.335 -3.814 1.00 67.56 120 LYS A O 1
ATOM 976 N N . VAL A 1 121 ? 8.010 11.363 -4.914 1.00 59.72 121 VAL A N 1
ATOM 977 C CA . VAL A 1 121 ? 7.764 11.913 -6.239 1.00 59.72 121 VAL A CA 1
ATOM 978 C C . VAL A 1 121 ? 6.285 11.853 -6.581 1.00 59.72 121 VAL A C 1
ATOM 980 O O . VAL A 1 121 ? 5.896 12.612 -7.456 1.00 59.72 121 VAL A O 1
ATOM 983 N N . ILE A 1 122 ? 5.538 10.937 -5.937 1.00 61.91 122 ILE A N 1
ATOM 984 C CA . ILE A 1 122 ? 4.093 10.677 -6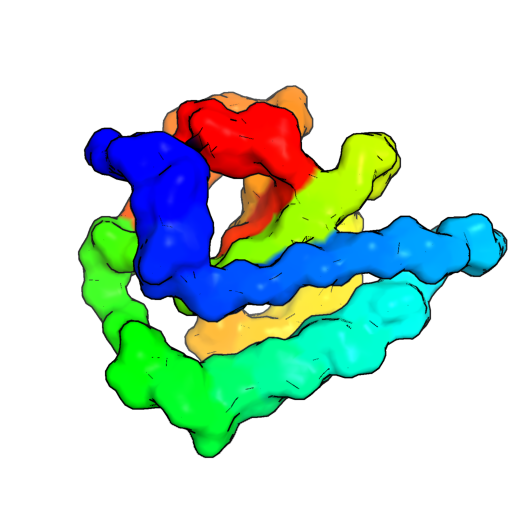.077 1.00 61.91 122 ILE A CA 1
ATOM 985 C C . ILE A 1 122 ? 3.289 11.576 -5.148 1.00 61.91 122 ILE A C 1
ATOM 987 O O . ILE A 1 122 ? 2.249 12.092 -5.606 1.00 61.91 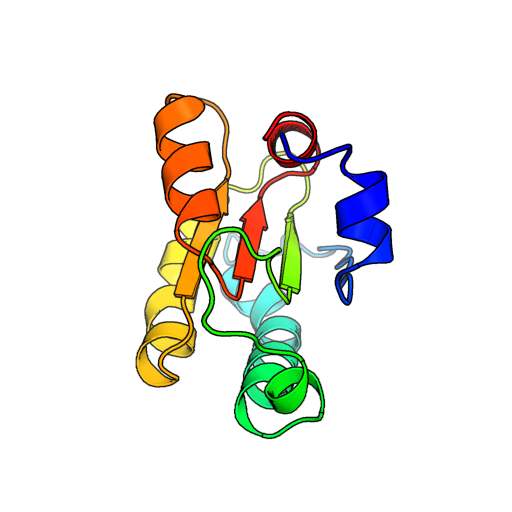122 ILE A O 1
#

Radius of gyration: 13.75 Å; chains: 1; bounding box: 32×35×32 Å

pLDDT: mean 74.27, std 15.87, range [33.41, 92.5]

Organism: Trifolium subterraneum (NCBI:txid3900)

Secondary structure (DSSP, 8-state):
---HHHHHHHHS--B--------TT-THHHHHHHHHHHHHHHHTSTHHHH----TTPPPSEEEEEPTT--HHHHHHHHHHHHHHTT--EEEE-TTS-HHHHHHHHHT--SEEEEEHHHHTT-